Protein AF-A0A812C8P0-F1 (afdb_monomer_lite)

Secondary structure (DSSP, 8-state):
--HHHHHHHHHHHHHHHHHHHHHHHHHHHHHHHHHHHHHHHHHHHHHHHHHHHHHSPPPPPPSS-TT--EEEPSSTT--EEEGGGTT--HHHH-TT--SHHHHHHHHHHHTTS-EEEEE-SSTTSPPEEEEHHHHHHHHHHHHHHHHHHHHHHHHHHHHHHHHHHHHHHHHHHHHHHHGGG--

Organism: Acanthosepion pharaonis (NCBI:txid158019)

Radius of gyration: 44.88 Å; chains: 1; bounding box: 73×82×129 Å

Sequence (183 aa):
MSRGTMKAANQIASFKWTARDTLHRTKQEMEDYLKYIGAGVVTIGAVSTALLLKATPQAIEPLVDLNKQSIVIPGPERAHKSCLLGSQTHEDSLTDVTTLHEAFKRGARLSDNGRCIGWRPDPQKPYSWLSYNDVSIYLIFCFCAKFILLAAFLSFCLLLSIQIFGGKIFKKKKNSKNFQNLI

pLDDT: mean 81.65, std 12.02, range [42.88, 94.5]

Foldseek 3Di:
DDPVVVVVVVVVVVVVVVVVVVVVVVVVVVVVVVVVVVVVVVVVVVVVVVVVVVPPDPDDDDPDDPVDQWDQDPDPVRDIDGPVQPPDDPCVVCVPDDDPVSVLVVCCVVCVQDFDDWDDPDPPDDTDTHTSVRVVVVVVVVVVVVVVVVVVVVVVVVVVVCVVVVVVVVVVVVVVVVVVVPD

Structure (mmCIF, N/CA/C/O backbone):
data_AF-A0A812C8P0-F1
#
_entry.id   AF-A0A812C8P0-F1
#
loop_
_atom_site.group_PDB
_atom_site.id
_atom_site.type_symbol
_atom_site.label_atom_id
_atom_site.label_alt_id
_atom_site.label_comp_id
_atom_site.label_asym_id
_atom_site.label_entity_id
_atom_site.label_seq_id
_atom_site.pdbx_PDB_ins_code
_atom_site.Cartn_x
_atom_site.Cartn_y
_atom_site.Cartn_z
_atom_site.occupancy
_atom_site.B_iso_or_equiv
_atom_site.auth_seq_id
_atom_site.auth_comp_id
_atom_site.auth_asym_id
_atom_site.auth_atom_id
_atom_site.pdbx_PDB_model_num
ATOM 1 N N . MET A 1 1 ? 37.523 40.376 -81.759 1.00 55.56 1 MET A N 1
ATOM 2 C CA . MET A 1 1 ? 37.880 39.634 -80.526 1.00 55.56 1 MET A CA 1
ATOM 3 C C . MET A 1 1 ? 39.222 38.939 -80.760 1.00 55.56 1 MET A C 1
ATOM 5 O O . MET A 1 1 ? 39.344 38.237 -81.754 1.00 55.56 1 MET A O 1
ATOM 9 N N . SER A 1 2 ? 40.257 39.219 -79.958 1.00 67.25 2 SER A N 1
ATOM 10 C CA . SER A 1 2 ? 41.639 38.754 -80.211 1.00 67.25 2 SER A CA 1
ATOM 11 C C . SER A 1 2 ? 41.808 37.258 -79.896 1.00 67.25 2 SER A C 1
ATOM 13 O O . SER A 1 2 ? 41.189 36.743 -78.967 1.00 67.25 2 SER A O 1
ATOM 15 N N . ARG A 1 3 ? 42.679 36.534 -80.619 1.00 66.75 3 ARG A N 1
ATOM 16 C CA . ARG A 1 3 ? 42.971 35.105 -80.346 1.00 66.75 3 ARG A CA 1
ATOM 17 C C . ARG A 1 3 ? 43.416 34.852 -78.898 1.00 66.75 3 ARG A C 1
ATOM 19 O O . ARG A 1 3 ? 43.161 33.772 -78.371 1.00 66.75 3 ARG A O 1
ATOM 26 N N . GLY A 1 4 ? 44.039 35.838 -78.247 1.00 69.50 4 GLY A N 1
ATOM 27 C CA . GLY A 1 4 ? 44.421 35.755 -76.834 1.00 69.50 4 GLY A CA 1
ATOM 28 C C . GLY A 1 4 ? 43.221 35.706 -75.882 1.00 69.50 4 GLY A C 1
ATOM 29 O O . GLY A 1 4 ? 43.226 34.926 -74.933 1.00 69.50 4 GLY A O 1
ATOM 30 N N . THR A 1 5 ? 42.150 36.453 -76.173 1.00 72.62 5 THR A N 1
ATOM 31 C CA . THR A 1 5 ? 40.961 36.510 -75.304 1.00 72.62 5 THR A CA 1
ATOM 32 C C . THR A 1 5 ? 40.116 35.238 -75.398 1.00 72.62 5 THR A C 1
ATOM 34 O O . THR A 1 5 ? 39.507 34.840 -74.410 1.00 72.62 5 THR A O 1
ATOM 37 N N . MET A 1 6 ? 40.119 34.544 -76.546 1.00 74.12 6 MET A N 1
ATOM 38 C CA . MET A 1 6 ? 39.429 33.249 -76.688 1.00 74.12 6 MET A CA 1
ATOM 39 C C . MET A 1 6 ? 40.121 32.109 -75.933 1.00 74.12 6 MET A C 1
ATOM 41 O O . MET A 1 6 ? 39.444 31.266 -75.349 1.00 74.12 6 MET A O 1
ATOM 45 N N . LYS A 1 7 ? 41.461 32.085 -75.900 1.00 80.88 7 LYS A N 1
ATOM 46 C CA . LYS A 1 7 ? 42.206 31.079 -75.124 1.00 80.88 7 LYS A CA 1
ATOM 47 C C . LYS A 1 7 ? 41.950 31.228 -73.623 1.00 80.88 7 LYS A C 1
ATOM 49 O O . LYS A 1 7 ? 41.675 30.232 -72.961 1.00 80.88 7 LYS A O 1
ATOM 54 N N . ALA A 1 8 ? 41.957 32.464 -73.121 1.00 82.69 8 ALA A N 1
ATOM 55 C CA . ALA A 1 8 ? 41.634 32.758 -71.726 1.00 82.69 8 ALA A CA 1
ATOM 56 C C . ALA A 1 8 ? 40.190 32.357 -71.372 1.00 82.69 8 ALA A C 1
ATOM 58 O O . ALA A 1 8 ? 39.965 31.705 -70.357 1.00 82.69 8 ALA A O 1
ATOM 59 N N . ALA A 1 9 ? 39.214 32.662 -72.235 1.00 84.81 9 ALA A N 1
ATOM 60 C CA . ALA A 1 9 ? 37.816 32.285 -72.014 1.00 84.81 9 ALA A CA 1
ATOM 61 C C . ALA A 1 9 ? 37.611 30.759 -71.948 1.00 84.81 9 ALA A C 1
ATOM 63 O O . ALA A 1 9 ? 36.901 30.277 -71.066 1.00 84.81 9 ALA A O 1
ATOM 64 N N . ASN A 1 10 ? 38.272 29.990 -72.822 1.00 86.75 10 ASN A N 1
ATOM 65 C CA . ASN A 1 10 ? 38.201 28.525 -72.786 1.00 86.75 10 ASN A CA 1
ATOM 66 C C . ASN A 1 10 ? 38.846 27.930 -71.529 1.00 86.75 10 ASN A C 1
ATOM 68 O O . ASN A 1 10 ? 38.311 26.972 -70.977 1.00 86.75 10 ASN A O 1
ATOM 72 N N . GLN A 1 11 ? 39.953 28.503 -71.048 1.00 87.56 11 GLN A N 1
ATOM 73 C CA . GLN A 1 11 ? 40.577 28.069 -69.793 1.00 87.56 11 GLN A CA 1
ATOM 74 C C . GLN A 1 11 ? 39.707 28.386 -68.571 1.00 87.56 11 GLN A C 1
ATOM 76 O O . GLN A 1 11 ? 39.581 27.566 -67.667 1.00 87.56 11 GLN A O 1
ATOM 81 N N . ILE A 1 12 ? 39.054 29.550 -68.553 1.00 87.75 12 ILE A N 1
ATOM 82 C CA . ILE A 1 12 ? 38.116 29.916 -67.484 1.00 87.75 12 ILE A CA 1
ATOM 83 C C . ILE A 1 12 ? 36.899 28.985 -67.502 1.00 87.75 12 ILE A C 1
ATOM 85 O O . ILE A 1 12 ? 36.439 28.541 -66.448 1.00 87.75 12 ILE A O 1
ATOM 89 N N . ALA A 1 13 ? 36.385 28.655 -68.689 1.00 89.19 13 ALA A N 1
ATOM 90 C CA . ALA A 1 13 ? 35.282 27.717 -68.831 1.00 89.19 13 ALA A CA 1
ATOM 91 C C . ALA A 1 13 ? 35.672 26.315 -68.340 1.00 89.19 13 ALA A C 1
ATOM 93 O O . ALA A 1 13 ? 34.942 25.749 -67.527 1.00 89.19 13 ALA A O 1
ATOM 94 N N . SER A 1 14 ? 36.820 25.771 -68.764 1.00 89.69 14 SER A N 1
ATOM 95 C CA . SER A 1 14 ? 37.274 24.439 -68.335 1.00 89.69 14 SER A CA 1
ATOM 96 C C . SER A 1 14 ? 37.526 24.370 -66.828 1.00 89.69 14 SER A C 1
ATOM 98 O O . SER A 1 14 ? 37.124 23.402 -66.179 1.0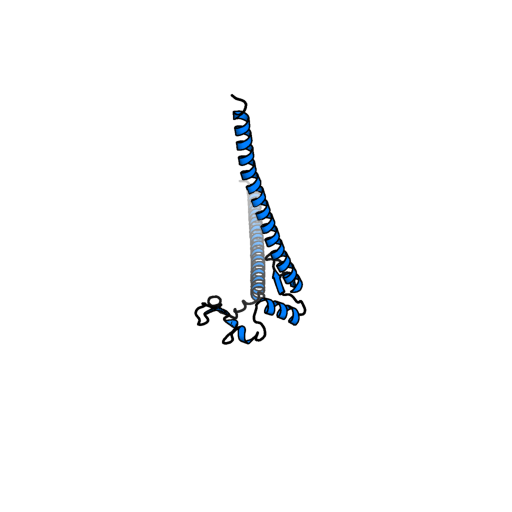0 89.69 14 SER A O 1
ATOM 100 N N . PHE A 1 15 ? 38.096 25.427 -66.246 1.00 93.88 15 PHE A N 1
ATOM 101 C CA . PHE A 1 15 ? 38.258 25.546 -64.802 1.00 93.88 15 PHE A CA 1
ATOM 102 C C . PHE A 1 15 ? 36.903 25.555 -64.079 1.00 93.88 15 PHE A C 1
ATOM 104 O O . PHE A 1 15 ? 36.705 24.811 -63.121 1.00 93.88 15 PHE A O 1
ATOM 111 N N . LYS A 1 16 ? 35.931 26.332 -64.576 1.00 94.19 16 LYS A N 1
ATOM 112 C CA . LYS A 1 16 ? 34.583 26.418 -63.996 1.00 94.19 16 LYS A CA 1
ATOM 113 C C . LYS A 1 16 ? 33.821 25.091 -64.061 1.00 94.19 16 LYS A C 1
ATOM 115 O O . LYS A 1 16 ? 33.131 24.760 -63.101 1.00 94.19 16 LYS A O 1
ATOM 120 N N . TRP A 1 17 ? 33.933 24.338 -65.159 1.00 89.62 17 TRP A N 1
ATOM 121 C CA . TRP A 1 17 ? 33.352 22.993 -65.276 1.00 89.62 17 TRP A CA 1
ATOM 122 C C . TRP A 1 17 ? 33.978 22.033 -64.269 1.00 89.62 17 TRP A C 1
ATOM 124 O O . TRP A 1 17 ? 33.262 21.429 -63.480 1.00 89.62 17 TRP A O 1
ATOM 134 N N . THR A 1 18 ? 35.309 22.004 -64.206 1.00 92.69 18 THR A N 1
ATOM 135 C CA . THR A 1 18 ? 36.044 21.139 -63.275 1.00 92.69 18 THR A CA 1
ATOM 136 C C . THR A 1 18 ? 35.670 21.431 -61.820 1.00 92.69 18 THR A C 1
ATOM 138 O O . THR A 1 18 ? 35.401 20.505 -61.061 1.00 92.69 18 THR A O 1
ATOM 141 N N . ALA A 1 19 ? 35.590 22.711 -61.440 1.00 92.50 19 ALA A N 1
ATOM 142 C CA . ALA A 1 19 ? 35.193 23.134 -60.096 1.00 92.50 19 ALA A CA 1
ATOM 143 C C . ALA A 1 19 ? 33.730 22.791 -59.764 1.00 92.50 19 ALA A C 1
ATOM 145 O O . ALA A 1 19 ? 33.403 22.462 -58.624 1.00 92.50 19 ALA A O 1
ATOM 146 N N . ARG A 1 20 ? 32.831 22.861 -60.753 1.00 93.38 20 ARG A N 1
ATOM 147 C CA . ARG A 1 20 ? 31.435 22.443 -60.584 1.00 93.38 20 ARG A CA 1
ATOM 148 C C . ARG A 1 20 ? 31.343 20.929 -60.380 1.00 93.38 20 ARG A C 1
ATOM 150 O O . ARG A 1 20 ? 30.623 20.479 -59.495 1.00 93.38 20 ARG A O 1
ATOM 157 N N . ASP A 1 21 ? 32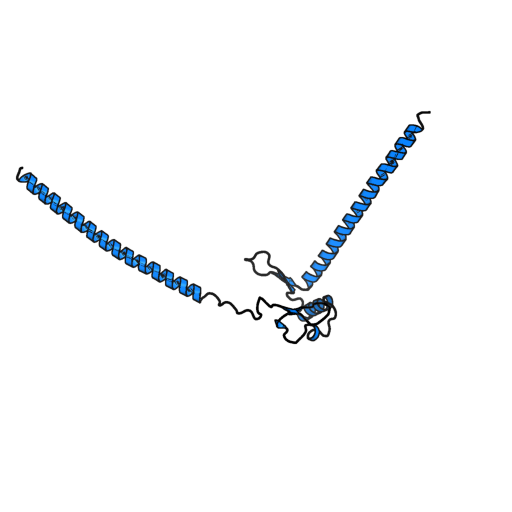.095 20.156 -61.155 1.00 92.81 21 ASP A N 1
ATOM 158 C CA . ASP A 1 21 ? 32.078 18.695 -61.082 1.00 92.81 21 ASP A CA 1
ATOM 159 C C . ASP A 1 21 ? 32.687 18.171 -59.779 1.00 92.81 21 ASP A C 1
ATOM 161 O O . ASP A 1 21 ? 32.179 17.209 -59.204 1.00 92.81 21 ASP A O 1
ATOM 165 N N . THR A 1 22 ? 33.750 18.804 -59.269 1.00 91.50 22 THR A N 1
ATOM 166 C CA . THR A 1 22 ? 34.300 18.459 -57.950 1.00 91.50 22 THR A CA 1
ATOM 167 C C . THR A 1 22 ? 33.312 18.768 -56.832 1.00 91.50 22 THR A C 1
ATOM 169 O O . THR A 1 22 ? 33.143 17.931 -55.953 1.00 91.50 22 THR A O 1
ATOM 172 N N . LEU A 1 23 ? 32.604 19.901 -56.893 1.00 94.50 23 LEU A N 1
ATOM 173 C CA . LEU A 1 23 ? 31.555 20.238 -55.927 1.00 94.50 23 LEU A CA 1
ATOM 174 C C . LEU A 1 23 ? 30.384 19.246 -55.966 1.00 94.50 23 LEU A C 1
ATOM 176 O O . LEU A 1 23 ? 29.854 18.874 -54.922 1.00 94.50 23 LEU A O 1
ATOM 180 N N . HIS A 1 24 ? 29.966 18.810 -57.157 1.00 92.25 24 HIS A N 1
ATOM 181 C CA . HIS A 1 24 ? 28.908 17.806 -57.280 1.00 92.25 24 HIS A CA 1
ATOM 182 C C . HIS A 1 24 ? 29.338 16.450 -56.717 1.00 92.25 24 HIS A C 1
ATOM 184 O O . HIS A 1 24 ? 28.561 15.846 -55.980 1.00 92.25 24 HIS A O 1
ATOM 190 N N . ARG A 1 25 ? 30.572 16.009 -56.999 1.00 91.75 25 ARG A N 1
ATOM 191 C CA . ARG A 1 25 ? 31.121 14.766 -56.435 1.00 91.75 25 ARG A CA 1
ATOM 192 C C . ARG A 1 25 ? 31.190 14.807 -54.911 1.00 91.75 25 ARG A C 1
ATOM 194 O O . ARG A 1 25 ? 30.662 13.911 -54.266 1.00 91.75 25 ARG A O 1
ATOM 201 N N . THR A 1 26 ? 31.755 15.865 -54.330 1.00 89.81 26 THR A N 1
ATOM 202 C CA . THR A 1 26 ? 31.859 15.975 -52.866 1.00 89.81 26 THR A CA 1
ATOM 203 C C . THR A 1 26 ? 30.492 16.084 -52.202 1.00 89.81 26 THR A C 1
ATOM 205 O O . THR A 1 26 ? 30.277 15.515 -51.135 1.00 89.81 26 THR A O 1
ATOM 208 N N . LYS A 1 27 ? 29.528 16.762 -52.837 1.00 94.00 27 LYS A N 1
ATOM 209 C CA . LYS A 1 27 ? 28.151 16.811 -52.339 1.00 94.00 27 LYS A CA 1
ATOM 210 C C . LYS A 1 27 ? 27.505 15.421 -52.309 1.00 94.00 27 LYS A C 1
ATOM 212 O O . LYS A 1 27 ? 26.867 15.093 -51.316 1.00 94.00 27 LYS A O 1
ATOM 217 N N . GLN A 1 28 ? 27.689 14.613 -53.355 1.00 92.19 28 GLN A N 1
ATOM 218 C CA . GLN A 1 28 ? 27.165 13.243 -53.397 1.00 92.19 28 GLN A CA 1
ATOM 219 C C . GLN A 1 28 ? 27.789 12.355 -52.317 1.00 92.19 28 GLN A C 1
ATOM 221 O O . GLN A 1 28 ? 27.061 11.679 -51.597 1.00 92.19 28 GLN A O 1
ATOM 226 N N . GLU A 1 29 ? 29.111 12.419 -52.142 1.00 89.81 29 GLU A N 1
ATOM 227 C CA . GLU A 1 29 ? 29.803 11.670 -51.085 1.00 89.81 29 GLU A CA 1
ATOM 228 C C . GLU A 1 29 ? 29.258 12.033 -49.697 1.00 89.81 29 GLU A C 1
ATOM 230 O O . GLU A 1 29 ? 28.926 11.153 -48.902 1.00 89.81 29 GLU A O 1
ATOM 235 N N . MET A 1 30 ? 29.094 13.329 -49.417 1.00 90.19 30 MET A N 1
ATOM 236 C CA . MET A 1 30 ? 28.537 13.802 -48.148 1.00 90.19 30 MET A CA 1
ATOM 237 C C . MET A 1 30 ? 27.091 13.337 -47.936 1.00 90.19 30 MET A C 1
ATOM 239 O O . MET A 1 30 ? 26.740 12.945 -46.824 1.00 90.19 30 MET A O 1
ATOM 243 N N . GLU A 1 31 ? 26.253 13.351 -48.977 1.00 89.69 31 GLU A N 1
ATOM 244 C CA . GLU A 1 31 ? 24.873 12.856 -48.901 1.00 89.69 31 GLU A CA 1
ATOM 245 C C . GLU A 1 31 ? 24.815 11.361 -48.563 1.00 89.69 31 GLU A C 1
ATOM 247 O O . GLU A 1 31 ? 23.968 10.945 -47.769 1.00 89.69 31 GLU A O 1
ATOM 252 N N . ASP A 1 32 ? 25.724 10.554 -49.105 1.00 88.81 32 ASP A N 1
ATOM 253 C CA . ASP A 1 32 ? 25.775 9.119 -48.819 1.00 88.81 32 ASP A CA 1
ATOM 254 C C . ASP A 1 32 ? 26.278 8.825 -47.397 1.00 88.81 32 ASP A C 1
ATOM 256 O O . ASP A 1 32 ? 25.704 7.977 -46.705 1.00 88.81 32 ASP A O 1
ATOM 260 N N . TYR A 1 33 ? 27.246 9.597 -46.890 1.00 85.44 33 TYR A N 1
ATOM 261 C CA . TYR A 1 33 ? 27.643 9.541 -45.477 1.00 85.44 33 TYR A CA 1
ATOM 262 C C . TYR A 1 33 ? 26.506 9.950 -44.533 1.00 85.44 33 TYR A C 1
ATOM 264 O O . TYR A 1 33 ? 26.274 9.287 -43.520 1.00 85.44 33 TYR A O 1
ATOM 272 N N . LEU A 1 34 ? 25.764 11.009 -44.865 1.00 90.31 34 LEU A N 1
ATOM 273 C CA . LEU A 1 34 ? 24.606 11.464 -44.091 1.00 90.31 34 LEU A CA 1
ATOM 274 C C . LEU A 1 34 ? 23.504 10.401 -44.030 1.00 90.31 34 LEU A C 1
ATOM 276 O O . LEU A 1 34 ? 22.943 10.173 -42.957 1.00 90.31 34 LEU A O 1
ATOM 280 N N . LYS A 1 35 ? 23.225 9.707 -45.141 1.00 87.88 35 LYS A N 1
ATOM 281 C CA . LYS A 1 35 ? 22.279 8.577 -45.164 1.00 87.88 35 LYS A CA 1
ATOM 282 C C . LYS A 1 35 ? 22.746 7.436 -44.263 1.00 87.88 35 LYS A C 1
ATOM 284 O O . LYS A 1 35 ? 21.939 6.900 -43.506 1.00 87.88 35 LYS A O 1
ATOM 289 N N . TYR A 1 36 ? 24.032 7.088 -44.310 1.00 88.25 36 TYR A N 1
ATOM 290 C CA . TYR A 1 36 ? 24.595 6.018 -43.484 1.00 88.25 36 TYR A CA 1
ATOM 291 C C . TYR A 1 36 ? 24.550 6.353 -41.986 1.00 88.25 36 TYR A C 1
ATOM 293 O O . TYR A 1 36 ? 24.102 5.538 -41.181 1.00 88.25 36 TYR A O 1
ATOM 301 N N . ILE A 1 37 ? 24.937 7.576 -41.606 1.00 90.19 37 ILE A N 1
ATOM 302 C CA . ILE A 1 37 ? 24.856 8.052 -40.217 1.00 90.19 37 ILE A CA 1
ATOM 303 C C . ILE A 1 37 ? 23.396 8.099 -39.752 1.00 90.19 37 ILE A C 1
ATOM 305 O O . ILE A 1 37 ? 23.086 7.626 -38.659 1.00 90.19 37 ILE A O 1
ATOM 309 N N . GLY A 1 38 ? 22.487 8.607 -40.590 1.00 84.81 38 GLY A N 1
ATOM 310 C CA . GLY A 1 38 ? 21.053 8.625 -40.305 1.00 84.81 38 GLY A CA 1
ATOM 311 C C . GLY A 1 38 ? 20.494 7.222 -40.056 1.00 84.81 38 GLY A C 1
ATOM 312 O O . GLY A 1 38 ? 19.803 7.002 -39.063 1.00 84.81 38 GLY A O 1
ATOM 313 N N . ALA A 1 39 ? 20.858 6.249 -40.895 1.00 84.44 39 ALA A N 1
ATOM 314 C CA . ALA A 1 39 ? 20.470 4.851 -40.716 1.00 84.44 39 ALA A CA 1
ATOM 315 C C . ALA A 1 39 ? 21.058 4.239 -39.429 1.00 84.44 39 ALA A C 1
ATOM 317 O O . ALA A 1 39 ? 20.354 3.541 -38.694 1.00 84.44 39 ALA A O 1
ATOM 318 N N . GLY A 1 40 ? 22.320 4.537 -39.110 1.00 82.69 40 GLY A N 1
ATOM 319 C CA . GLY A 1 40 ? 22.968 4.093 -37.874 1.00 82.69 40 GLY A CA 1
ATOM 320 C C . GLY A 1 40 ? 22.262 4.612 -36.617 1.00 82.69 40 GLY A C 1
ATOM 321 O O . GLY A 1 40 ? 21.942 3.840 -35.717 1.00 82.69 40 GLY A O 1
ATOM 322 N N . VAL A 1 41 ? 21.936 5.905 -36.566 1.00 88.38 41 VAL A N 1
ATOM 323 C CA . VAL A 1 41 ? 21.244 6.506 -35.411 1.00 88.38 41 VAL A CA 1
ATOM 324 C C . VAL A 1 41 ? 19.829 5.943 -35.242 1.00 88.38 41 VAL A C 1
ATOM 326 O O . VAL A 1 41 ? 19.431 5.617 -34.123 1.00 88.38 41 VAL A O 1
ATOM 329 N N . VAL A 1 42 ? 19.079 5.768 -36.337 1.00 88.81 42 VAL A N 1
ATOM 330 C CA . VAL A 1 42 ? 17.715 5.209 -36.294 1.00 88.81 42 VAL A CA 1
ATOM 331 C C . VAL A 1 42 ? 17.721 3.760 -35.808 1.00 88.81 42 VAL A C 1
ATOM 333 O O . VAL A 1 42 ? 16.912 3.396 -34.955 1.00 88.81 42 VAL A O 1
ATOM 336 N N . THR A 1 43 ? 18.646 2.936 -36.307 1.00 83.56 43 THR A N 1
ATOM 337 C CA . THR A 1 43 ? 18.741 1.523 -35.906 1.00 83.56 43 THR A CA 1
ATOM 338 C C . THR A 1 43 ? 19.135 1.374 -34.438 1.00 83.56 43 THR A C 1
ATOM 340 O O . THR A 1 43 ? 18.494 0.613 -33.714 1.00 83.56 43 THR A O 1
ATOM 343 N N . ILE A 1 44 ? 20.109 2.152 -33.954 1.00 86.69 44 ILE A N 1
ATOM 344 C CA . ILE A 1 44 ? 20.504 2.151 -32.537 1.00 86.69 44 ILE A CA 1
ATOM 345 C C . ILE A 1 44 ? 19.343 2.615 -31.644 1.00 86.69 44 ILE A C 1
ATOM 347 O O . ILE A 1 44 ? 19.057 1.976 -30.627 1.00 86.69 44 ILE A O 1
ATOM 351 N N . GLY A 1 45 ? 18.638 3.687 -32.021 1.00 86.12 45 GLY A N 1
ATOM 352 C CA . GLY A 1 45 ? 17.473 4.193 -31.285 1.00 86.12 45 GLY A CA 1
ATOM 353 C C . GLY A 1 45 ? 16.316 3.188 -31.217 1.00 86.12 45 GLY A C 1
ATOM 354 O O . GLY A 1 45 ? 15.739 2.966 -30.151 1.00 86.12 45 GLY A O 1
ATOM 355 N N . ALA A 1 46 ? 16.007 2.518 -32.328 1.00 86.12 46 ALA A N 1
ATOM 356 C CA . ALA A 1 46 ? 14.954 1.504 -32.379 1.00 86.12 46 ALA A CA 1
ATOM 357 C C . ALA A 1 46 ? 15.290 0.267 -31.528 1.00 86.12 46 ALA A C 1
ATOM 359 O O . ALA A 1 46 ? 14.444 -0.236 -30.791 1.00 86.12 46 ALA A O 1
ATOM 360 N N . VAL A 1 47 ? 16.538 -0.210 -31.578 1.00 89.06 47 VAL A N 1
ATOM 361 C CA . VAL A 1 47 ? 16.961 -1.380 -30.792 1.00 89.06 47 VAL A CA 1
ATOM 362 C C . VAL A 1 47 ? 16.981 -1.062 -29.296 1.00 89.06 47 VAL A C 1
ATOM 364 O O . VAL A 1 47 ? 16.456 -1.832 -28.495 1.00 89.06 47 VAL A O 1
ATOM 367 N N . SER A 1 48 ? 17.544 0.081 -28.901 1.00 79.00 48 SER A N 1
ATOM 368 C CA . SER A 1 48 ? 17.632 0.475 -27.486 1.00 79.00 48 SER A CA 1
ATOM 369 C C . SER A 1 48 ? 16.257 0.692 -26.845 1.00 79.00 48 SER A C 1
ATOM 371 O O . SER A 1 48 ? 16.023 0.223 -25.730 1.00 79.00 48 SER A O 1
ATOM 373 N N . THR A 1 49 ? 15.318 1.318 -27.558 1.00 79.62 49 THR A N 1
ATOM 374 C CA . THR A 1 49 ? 13.931 1.467 -27.084 1.00 79.62 49 THR A CA 1
ATOM 375 C C . THR A 1 49 ? 13.213 0.123 -26.965 1.00 79.62 49 THR A C 1
ATOM 377 O O . THR A 1 49 ? 12.563 -0.123 -25.950 1.00 79.62 49 THR A O 1
ATOM 380 N N . ALA A 1 50 ? 13.383 -0.788 -27.928 1.00 85.75 50 ALA A N 1
ATOM 381 C CA . ALA A 1 50 ? 12.807 -2.131 -27.854 1.00 85.75 50 ALA A CA 1
ATOM 382 C C . ALA A 1 50 ? 13.353 -2.944 -26.665 1.00 85.75 50 ALA A C 1
ATOM 384 O O . ALA A 1 50 ? 12.593 -3.627 -25.976 1.00 85.75 50 ALA A O 1
ATOM 385 N N . LEU A 1 51 ? 14.658 -2.848 -26.389 1.00 84.50 51 LEU A N 1
ATOM 386 C CA . LEU A 1 51 ? 15.273 -3.503 -25.232 1.00 84.50 51 LEU A CA 1
ATOM 387 C C . LEU A 1 51 ? 14.758 -2.925 -23.910 1.00 84.50 51 LEU A C 1
ATOM 389 O O . LEU A 1 51 ? 14.468 -3.692 -22.993 1.00 84.50 51 LEU A O 1
ATOM 393 N N . LEU A 1 52 ? 14.586 -1.602 -23.822 1.00 84.31 52 LEU A N 1
ATOM 394 C CA . LEU A 1 52 ? 14.037 -0.957 -22.629 1.00 84.31 52 LEU A CA 1
ATOM 395 C C . LEU A 1 52 ? 12.586 -1.385 -22.378 1.00 84.31 52 LEU A C 1
ATOM 397 O O . LEU A 1 52 ? 12.260 -1.780 -21.263 1.00 84.31 52 LEU A O 1
ATOM 401 N N . LEU A 1 53 ? 11.742 -1.383 -23.415 1.00 82.31 53 LEU A N 1
ATOM 402 C CA . LEU A 1 53 ? 10.348 -1.836 -23.324 1.00 82.31 53 LEU A CA 1
ATOM 403 C C . LEU A 1 53 ? 10.236 -3.324 -22.965 1.00 82.31 53 LEU A C 1
ATOM 405 O O . LEU A 1 53 ? 9.291 -3.733 -22.301 1.00 82.31 53 LEU A O 1
ATOM 409 N N . LYS A 1 54 ? 11.204 -4.154 -23.365 1.00 81.12 54 LYS A N 1
ATOM 410 C CA . LYS A 1 54 ? 11.244 -5.563 -22.952 1.00 81.12 54 LYS A CA 1
ATOM 411 C C . LYS A 1 54 ? 11.718 -5.745 -21.505 1.00 81.12 54 LYS A C 1
ATOM 413 O O . LYS A 1 54 ? 11.313 -6.706 -20.857 1.00 81.12 54 LYS A O 1
ATOM 418 N N . ALA A 1 55 ? 12.575 -4.854 -21.007 1.00 77.94 55 ALA A N 1
ATOM 419 C CA . ALA A 1 55 ? 13.092 -4.890 -19.640 1.00 77.94 55 ALA A CA 1
ATOM 420 C C . ALA A 1 55 ? 12.136 -4.269 -18.606 1.00 77.94 55 ALA A C 1
ATOM 422 O O . ALA A 1 55 ? 12.336 -4.467 -17.407 1.00 77.94 55 ALA A O 1
ATOM 423 N N . THR A 1 56 ? 11.106 -3.523 -19.031 1.00 73.06 56 THR A N 1
ATOM 424 C CA . THR A 1 56 ? 10.090 -3.027 -18.095 1.00 73.06 56 THR A CA 1
ATOM 425 C C . THR A 1 56 ? 9.348 -4.201 -17.445 1.00 73.06 56 THR A C 1
ATOM 427 O O . THR A 1 56 ? 8.934 -5.117 -18.160 1.00 73.06 56 THR A O 1
ATOM 430 N N . PRO A 1 57 ? 9.164 -4.201 -16.110 1.00 69.62 57 PRO A N 1
ATOM 431 C CA . PRO A 1 57 ? 8.426 -5.256 -15.427 1.00 69.62 57 PRO A CA 1
ATOM 432 C C . PRO A 1 57 ? 6.995 -5.316 -15.969 1.00 69.62 57 PRO A C 1
ATOM 434 O O . PRO A 1 57 ? 6.334 -4.285 -16.102 1.00 69.62 57 PRO A O 1
ATOM 437 N N . GLN A 1 58 ? 6.524 -6.521 -16.297 1.00 70.38 58 GLN A N 1
ATOM 438 C CA . GLN A 1 58 ? 5.147 -6.716 -16.740 1.00 70.38 58 GLN A CA 1
ATOM 439 C C . GLN A 1 58 ? 4.176 -6.267 -15.646 1.00 70.38 58 GLN A C 1
ATOM 441 O O . GLN A 1 58 ? 4.422 -6.477 -14.455 1.00 70.38 58 GLN A O 1
ATOM 446 N N . ALA A 1 59 ? 3.079 -5.635 -16.068 1.00 73.62 59 ALA A N 1
ATOM 447 C CA . ALA A 1 59 ? 2.004 -5.258 -15.168 1.00 73.62 59 ALA A CA 1
ATOM 448 C C . ALA A 1 59 ? 1.498 -6.518 -14.460 1.00 73.62 59 ALA A C 1
ATOM 450 O O . ALA A 1 59 ? 1.025 -7.455 -15.099 1.00 73.62 59 ALA A O 1
ATOM 451 N N . ILE A 1 60 ? 1.653 -6.546 -13.139 1.00 78.06 60 ILE A N 1
ATOM 452 C CA . ILE A 1 60 ? 1.140 -7.628 -12.307 1.00 78.06 60 ILE A CA 1
ATOM 453 C C . ILE A 1 60 ? -0.380 -7.532 -12.362 1.00 78.06 60 ILE A C 1
ATOM 455 O O . ILE A 1 60 ? -0.943 -6.483 -12.035 1.00 78.06 60 ILE A O 1
ATOM 459 N N . GLU A 1 61 ? -1.037 -8.611 -12.777 1.00 80.38 61 GLU A N 1
ATOM 460 C CA . GLU A 1 61 ? -2.491 -8.675 -12.712 1.00 80.38 61 GLU A CA 1
ATOM 461 C C . GLU A 1 61 ? -2.921 -8.578 -11.243 1.00 80.38 61 GLU A C 1
ATOM 463 O O . GLU A 1 61 ? -2.414 -9.325 -10.395 1.00 80.38 61 GLU A O 1
ATOM 468 N N . PRO A 1 62 ? -3.803 -7.627 -10.894 1.00 80.38 62 PRO A N 1
ATOM 469 C CA . PRO A 1 62 ? -4.233 -7.486 -9.519 1.00 80.38 62 PRO A CA 1
ATOM 470 C C . PRO A 1 62 ? -5.007 -8.744 -9.111 1.00 80.38 62 PRO A C 1
ATOM 472 O O . PRO A 1 62 ? -5.902 -9.191 -9.822 1.00 80.38 62 PRO A O 1
ATOM 475 N N . LEU A 1 63 ? -4.699 -9.287 -7.927 1.00 81.88 63 LEU A N 1
ATOM 476 C CA . LEU A 1 63 ? -5.384 -10.462 -7.356 1.00 81.88 63 LEU A CA 1
ATOM 477 C C . LEU A 1 63 ? -6.907 -10.278 -7.215 1.00 81.88 63 LEU A C 1
ATOM 479 O O . LEU A 1 63 ? -7.633 -11.245 -6.996 1.00 81.88 63 LEU A O 1
ATOM 483 N N . VAL A 1 64 ? -7.383 -9.034 -7.280 1.00 82.69 64 VAL A N 1
ATOM 484 C CA . VAL A 1 64 ? -8.784 -8.646 -7.134 1.00 82.69 64 VAL A CA 1
ATOM 485 C C . VAL A 1 64 ? -9.125 -7.632 -8.216 1.00 82.69 64 VAL A C 1
ATOM 487 O O . VAL A 1 64 ? -8.339 -6.727 -8.495 1.00 82.69 64 VAL A O 1
ATOM 490 N N . ASP A 1 65 ? -10.330 -7.742 -8.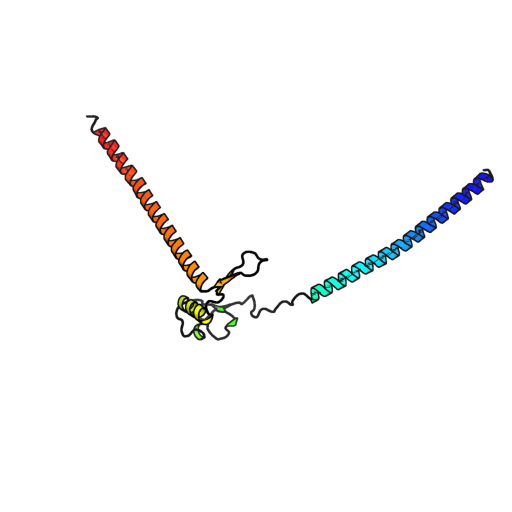771 1.00 85.06 65 ASP A N 1
ATOM 491 C CA . ASP A 1 65 ? -10.908 -6.704 -9.621 1.00 85.06 65 ASP A CA 1
ATOM 492 C C . ASP A 1 65 ? -10.932 -5.351 -8.884 1.00 85.06 65 ASP A C 1
ATOM 494 O O . ASP A 1 65 ? -11.535 -5.200 -7.818 1.00 85.06 65 ASP A O 1
ATOM 498 N N . LEU A 1 66 ? -10.286 -4.342 -9.469 1.00 82.56 66 LEU A N 1
ATOM 499 C CA . LEU A 1 66 ? -10.183 -3.004 -8.888 1.00 82.56 66 LEU A CA 1
ATOM 500 C C . LEU A 1 66 ? -11.546 -2.313 -8.746 1.00 82.56 66 LEU A C 1
ATOM 502 O O . LEU A 1 66 ? -11.702 -1.469 -7.868 1.00 82.56 66 LEU A O 1
ATOM 506 N N . ASN A 1 67 ? -12.540 -2.695 -9.551 1.00 86.44 67 ASN A N 1
ATOM 507 C CA . ASN A 1 67 ? -13.899 -2.156 -9.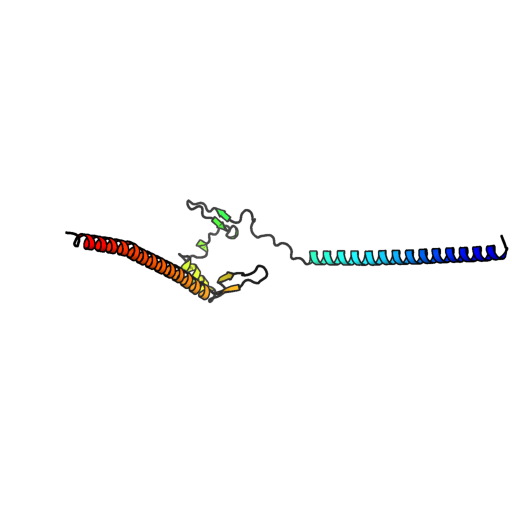454 1.00 86.44 67 ASN A CA 1
ATOM 508 C C . ASN A 1 67 ? -14.727 -2.835 -8.357 1.00 86.44 67 ASN A C 1
ATOM 510 O O . ASN A 1 67 ? -15.814 -2.372 -8.011 1.00 86.44 67 ASN A O 1
ATOM 514 N N . LYS A 1 68 ? -14.220 -3.934 -7.793 1.00 84.31 68 LYS A N 1
ATOM 515 C CA . LYS A 1 68 ? -14.905 -4.739 -6.788 1.00 84.31 68 LYS A CA 1
ATOM 516 C C . LYS A 1 68 ? -13.907 -5.218 -5.742 1.00 84.31 68 LYS A C 1
ATOM 518 O O . LYS A 1 68 ? -13.590 -6.398 -5.656 1.00 84.31 68 LYS A O 1
ATOM 523 N N . GLN A 1 69 ? -13.432 -4.283 -4.921 1.00 86.12 69 GLN A N 1
ATOM 524 C CA . GLN A 1 69 ? -12.457 -4.561 -3.857 1.00 86.12 69 GLN A CA 1
ATOM 525 C C . GLN A 1 69 ? -13.092 -5.016 -2.533 1.00 86.12 69 GLN A C 1
ATOM 527 O O . GLN A 1 69 ? -12.389 -5.482 -1.636 1.00 86.12 69 GLN A O 1
ATOM 532 N N . SER A 1 70 ? -14.417 -4.905 -2.400 1.00 87.44 70 SER A N 1
ATOM 533 C CA . SER A 1 70 ? -15.139 -5.385 -1.224 1.00 87.44 70 SER A CA 1
ATOM 534 C C . SER A 1 70 ? -16.486 -6.014 -1.577 1.00 87.44 70 SER A C 1
ATOM 536 O O . SER A 1 70 ? -17.103 -5.689 -2.593 1.00 87.44 70 SER A O 1
ATOM 538 N N . ILE A 1 71 ? -16.937 -6.929 -0.722 1.00 87.38 71 ILE A N 1
ATOM 539 C CA . ILE A 1 71 ? -18.218 -7.628 -0.826 1.00 87.38 71 ILE A CA 1
ATOM 540 C C . ILE A 1 71 ? -19.031 -7.277 0.413 1.00 87.38 71 ILE A C 1
ATOM 542 O O . ILE A 1 71 ? -18.537 -7.409 1.532 1.00 87.38 71 ILE A O 1
ATOM 546 N N . VAL A 1 72 ? -20.277 -6.849 0.218 1.00 86.19 72 VAL A N 1
ATOM 547 C CA . VAL A 1 72 ? -21.203 -6.590 1.326 1.00 86.19 72 VAL A CA 1
ATOM 548 C C . VAL A 1 72 ? -21.542 -7.912 2.010 1.00 86.19 72 VAL A C 1
ATOM 550 O O . VAL A 1 72 ? -21.944 -8.874 1.354 1.00 86.19 72 VAL A O 1
ATOM 553 N N . ILE A 1 73 ? -21.372 -7.959 3.327 1.00 84.25 73 ILE A N 1
ATOM 554 C CA . ILE A 1 73 ? -21.790 -9.077 4.167 1.00 84.25 73 ILE A CA 1
ATOM 555 C C . ILE A 1 73 ? -23.286 -8.900 4.464 1.00 84.25 73 ILE A C 1
ATOM 557 O O . ILE A 1 73 ? -23.707 -7.793 4.814 1.00 84.25 73 ILE A O 1
ATOM 561 N N . PRO A 1 74 ? -24.110 -9.953 4.325 1.00 84.12 74 PRO A N 1
ATOM 562 C CA . PRO A 1 74 ? -25.521 -9.875 4.681 1.00 84.12 74 PRO A CA 1
ATOM 563 C C . PRO A 1 74 ? -25.678 -9.547 6.173 1.00 84.12 74 PRO A C 1
ATOM 565 O O . PRO A 1 74 ? -25.193 -10.279 7.029 1.00 84.12 74 PRO A O 1
ATOM 568 N N . GLY A 1 75 ? -26.356 -8.442 6.481 1.00 83.06 75 GLY A N 1
ATOM 569 C CA . GLY A 1 75 ? -26.605 -7.997 7.851 1.00 83.06 75 GLY A CA 1
ATOM 570 C C . GLY A 1 75 ? -27.141 -6.561 7.913 1.00 83.06 75 GLY A C 1
ATOM 571 O O . GLY A 1 75 ? -27.066 -5.832 6.919 1.00 83.06 75 GLY A O 1
ATOM 572 N N . PRO A 1 76 ? -27.681 -6.127 9.065 1.00 80.94 76 PRO A N 1
ATOM 573 C CA . PRO A 1 76 ? -28.220 -4.774 9.233 1.00 80.94 76 PRO A CA 1
ATOM 574 C C . PRO A 1 76 ? -27.134 -3.686 9.178 1.00 80.94 76 PRO A C 1
ATOM 576 O O . PRO A 1 76 ? -27.421 -2.543 8.831 1.00 80.94 76 PRO A O 1
ATOM 579 N N . GLU A 1 77 ? -25.880 -4.042 9.471 1.00 81.06 77 GLU A N 1
ATOM 580 C CA . GLU A 1 77 ? -24.778 -3.093 9.681 1.00 81.06 77 GLU A CA 1
ATOM 581 C C . GLU A 1 77 ? -24.043 -2.672 8.399 1.00 81.06 77 GLU A C 1
ATOM 583 O O . GLU A 1 77 ? -23.083 -1.910 8.466 1.00 81.06 77 GLU A O 1
ATOM 588 N N . ARG A 1 78 ? -24.483 -3.144 7.218 1.00 80.94 78 ARG A N 1
ATOM 589 C CA . ARG A 1 78 ? -23.824 -2.887 5.918 1.00 80.94 78 ARG A CA 1
ATOM 590 C C . ARG A 1 78 ? -22.305 -3.098 5.984 1.00 80.94 78 ARG A C 1
ATOM 592 O O . ARG A 1 78 ? -21.540 -2.303 5.446 1.00 80.94 78 ARG A O 1
ATOM 599 N N . ALA A 1 79 ? -21.865 -4.153 6.665 1.00 83.44 79 ALA A N 1
ATOM 600 C CA . ALA A 1 79 ? -20.453 -4.486 6.767 1.00 83.44 79 ALA A CA 1
ATOM 601 C C . ALA A 1 79 ? -19.912 -4.957 5.409 1.00 83.44 79 ALA A C 1
ATOM 603 O O . ALA A 1 79 ? -20.621 -5.580 4.619 1.00 83.44 79 ALA A O 1
ATOM 604 N N . HIS A 1 80 ? -18.640 -4.676 5.137 1.00 85.75 80 HIS A N 1
ATOM 605 C CA . HIS A 1 80 ? -17.954 -5.095 3.918 1.00 85.75 80 HIS A CA 1
ATOM 606 C C . HIS A 1 80 ? -16.767 -5.987 4.279 1.00 85.75 80 HIS A C 1
ATOM 608 O O . HIS A 1 80 ? -16.002 -5.663 5.185 1.00 85.75 80 HIS A O 1
ATOM 614 N N . LYS A 1 81 ? -16.574 -7.082 3.539 1.00 84.75 81 LYS A N 1
ATOM 615 C CA . LYS A 1 81 ? -15.366 -7.913 3.609 1.00 84.75 81 LYS A CA 1
ATOM 616 C C . LYS A 1 81 ? -14.490 -7.728 2.379 1.00 84.75 81 LYS A C 1
ATOM 618 O O . LYS A 1 81 ? -14.990 -7.458 1.287 1.00 84.75 81 LYS A O 1
ATOM 623 N N . SER A 1 82 ? -13.182 -7.908 2.555 1.00 83.69 82 SER A N 1
ATOM 624 C CA . SER A 1 82 ? -12.235 -7.952 1.438 1.00 83.69 82 SER A CA 1
ATOM 625 C C . SER A 1 82 ? -12.551 -9.133 0.521 1.00 83.69 82 SER A C 1
ATOM 627 O O . SER A 1 82 ? -12.813 -10.240 0.997 1.00 83.69 82 SER A O 1
ATOM 629 N N . CYS A 1 83 ? -12.469 -8.922 -0.792 1.00 82.25 83 CYS A N 1
ATOM 630 C CA . CYS A 1 83 ? -12.618 -9.999 -1.775 1.00 82.25 83 CYS A CA 1
ATOM 631 C C . CYS A 1 83 ? -11.545 -11.090 -1.638 1.00 82.25 83 CYS A C 1
ATOM 633 O O . CYS A 1 83 ? -11.766 -12.214 -2.076 1.00 82.25 83 CYS A O 1
ATOM 635 N N . LEU A 1 84 ? -10.411 -10.780 -0.997 1.00 80.81 84 LEU A N 1
ATOM 636 C CA . LEU A 1 84 ? -9.323 -11.730 -0.752 1.00 80.81 84 LEU A CA 1
ATOM 637 C C . LEU A 1 84 ? -9.673 -12.806 0.285 1.00 80.81 84 LEU A C 1
ATOM 639 O O . LEU A 1 84 ? -9.041 -13.855 0.303 1.00 80.81 84 LEU A O 1
ATOM 643 N N . LEU A 1 85 ? -10.657 -12.556 1.155 1.00 73.88 85 LEU A N 1
ATOM 644 C CA . LEU A 1 85 ? -10.981 -13.447 2.276 1.00 73.88 85 LEU A CA 1
ATOM 645 C C . LEU A 1 85 ? -11.868 -14.645 1.880 1.00 73.88 85 LEU A C 1
ATOM 647 O O . LEU A 1 85 ? -12.120 -15.531 2.695 1.00 73.88 85 LEU A O 1
ATOM 651 N N . GLY A 1 86 ? -12.338 -14.702 0.629 1.00 72.00 86 GLY A N 1
ATOM 652 C CA . GLY A 1 86 ? -13.188 -15.788 0.139 1.00 72.00 86 GLY A CA 1
ATOM 653 C C . GLY A 1 86 ? -14.455 -15.970 0.988 1.00 72.00 86 GLY A C 1
ATOM 654 O O . GLY A 1 86 ? -15.220 -15.023 1.209 1.00 72.00 86 GLY A O 1
ATOM 655 N N . SER A 1 87 ? -14.698 -17.199 1.450 1.00 66.25 87 SER A N 1
ATOM 656 C CA . SER A 1 87 ? -15.828 -17.550 2.322 1.00 66.25 87 SER A CA 1
ATOM 657 C C . SER A 1 87 ? -15.574 -17.295 3.807 1.00 66.25 87 SER A C 1
ATOM 659 O O . SER A 1 87 ? -16.542 -17.253 4.558 1.00 66.25 87 SER A O 1
ATOM 661 N N . GLN A 1 88 ? -14.319 -17.122 4.223 1.00 62.59 88 GLN A N 1
ATOM 662 C CA . GLN A 1 88 ? -13.965 -16.958 5.631 1.00 62.59 88 GLN A CA 1
ATOM 663 C C . GLN A 1 88 ? -14.167 -15.508 6.067 1.00 62.59 88 GLN A C 1
ATOM 665 O O . GLN A 1 88 ? -13.939 -14.573 5.292 1.00 62.59 88 GLN A O 1
ATOM 670 N N . THR A 1 89 ? -14.607 -15.319 7.307 1.00 62.69 89 THR A N 1
ATOM 671 C CA . THR A 1 89 ? -14.680 -13.994 7.928 1.00 62.69 89 THR A CA 1
ATOM 672 C C . THR A 1 89 ? -13.425 -13.790 8.773 1.00 62.69 89 THR A C 1
ATOM 674 O O . THR A 1 89 ? -12.821 -14.742 9.258 1.00 62.69 89 THR A O 1
ATOM 677 N N . HIS A 1 90 ? -12.985 -12.542 8.947 1.00 59.69 90 HIS A N 1
ATOM 678 C CA . HIS A 1 90 ? -11.773 -12.239 9.721 1.00 59.69 90 HIS A CA 1
ATOM 679 C C . HIS A 1 90 ? -11.879 -12.703 11.192 1.00 59.69 90 HIS A C 1
ATOM 681 O O . HIS A 1 90 ? -10.862 -12.921 11.849 1.00 59.69 90 HIS A O 1
ATOM 687 N N . GLU A 1 91 ? -13.112 -12.887 11.673 1.00 59.66 91 GLU A N 1
ATOM 688 C CA . GLU A 1 91 ? -13.471 -13.455 12.977 1.00 59.66 91 GLU A CA 1
ATOM 689 C C . GLU A 1 91 ? -12.993 -14.906 13.138 1.00 59.66 91 GLU A C 1
ATOM 691 O O . GLU A 1 91 ? -12.521 -15.271 14.212 1.00 59.66 91 GLU A O 1
ATOM 696 N N . ASP A 1 92 ? -12.992 -15.703 12.063 1.00 58.03 92 ASP A N 1
ATOM 697 C CA . ASP A 1 92 ? -12.620 -17.124 12.118 1.00 58.03 92 ASP A CA 1
ATOM 698 C C . ASP A 1 92 ? -11.115 -17.325 12.380 1.00 58.03 92 ASP A C 1
ATOM 700 O O . ASP A 1 92 ? -10.695 -18.347 12.915 1.00 58.03 92 ASP A O 1
ATOM 704 N N . SER A 1 93 ? -10.277 -16.343 12.017 1.00 60.25 93 SER A N 1
ATOM 705 C CA . SER A 1 93 ? -8.811 -16.433 12.148 1.00 60.25 93 SER A CA 1
ATOM 706 C C . SER A 1 93 ? -8.267 -15.891 13.477 1.00 60.25 93 SER A C 1
ATOM 708 O O . SER A 1 93 ? -7.129 -16.187 13.845 1.00 60.25 93 SER A O 1
ATOM 710 N N . LEU A 1 94 ? -9.039 -15.058 14.183 1.00 66.44 94 LEU A N 1
ATOM 711 C CA . LEU A 1 94 ? -8.632 -14.371 15.416 1.00 66.44 94 LEU A CA 1
ATOM 712 C C . LEU A 1 94 ? -9.586 -14.724 16.572 1.00 66.44 94 LEU A C 1
ATOM 714 O O . LEU A 1 94 ? -10.121 -13.847 17.242 1.00 66.44 94 LEU A O 1
ATOM 718 N N . THR A 1 95 ? -9.752 -16.018 16.846 1.00 66.94 95 THR A N 1
ATOM 719 C CA . THR A 1 95 ? -10.644 -16.545 17.901 1.00 66.94 95 THR A CA 1
ATOM 720 C C . THR A 1 95 ? -10.403 -15.974 19.302 1.00 66.94 95 THR A C 1
ATOM 722 O O . THR A 1 95 ? -11.311 -15.975 20.127 1.00 66.94 95 THR A O 1
ATOM 725 N N . ASP A 1 96 ? -9.201 -15.463 19.583 1.00 77.81 96 ASP A N 1
ATOM 726 C CA . ASP A 1 96 ? -8.771 -15.109 20.946 1.00 77.81 96 ASP A CA 1
ATOM 727 C C . ASP A 1 96 ? -8.741 -13.591 21.190 1.00 77.81 96 ASP A C 1
ATOM 729 O O . ASP A 1 96 ? -8.112 -13.117 22.138 1.00 77.81 96 ASP A O 1
ATOM 733 N N . VAL A 1 97 ? -9.328 -12.805 20.286 1.00 83.00 97 VAL A N 1
ATOM 734 C CA . VAL A 1 97 ? -9.234 -11.346 20.301 1.00 83.00 97 VAL A CA 1
ATOM 735 C C . VAL A 1 97 ? -10.615 -10.737 20.127 1.00 83.00 97 VAL A C 1
ATOM 737 O O . VAL A 1 97 ? -11.247 -10.903 19.091 1.00 83.00 97 VAL A O 1
ATOM 740 N N . THR A 1 98 ? -11.052 -9.968 21.121 1.00 81.44 98 THR A N 1
ATOM 741 C CA . THR A 1 98 ? -12.378 -9.328 21.105 1.00 81.44 98 THR A CA 1
ATOM 742 C C . THR A 1 98 ? -12.318 -7.858 20.704 1.00 81.44 98 THR A C 1
ATOM 744 O O . THR A 1 98 ? -13.293 -7.296 20.211 1.00 81.44 98 THR A O 1
ATOM 747 N N . THR A 1 99 ? -11.161 -7.215 20.893 1.00 86.06 99 THR A N 1
ATOM 748 C CA . THR A 1 99 ? -10.976 -5.786 20.617 1.00 86.06 99 THR A CA 1
ATOM 749 C C . THR A 1 99 ? -9.770 -5.525 19.724 1.00 86.06 99 THR A C 1
ATOM 751 O O . THR A 1 99 ? -8.763 -6.232 19.766 1.00 86.06 99 THR A O 1
ATOM 754 N N . LEU A 1 100 ? -9.818 -4.428 18.962 1.00 83.44 100 LEU A N 1
ATOM 755 C CA . LEU A 1 100 ? -8.693 -3.988 18.129 1.00 83.44 100 LEU A CA 1
ATOM 756 C C . LEU A 1 100 ? -7.406 -3.776 18.948 1.00 83.44 100 LEU A C 1
ATOM 758 O O . LEU A 1 100 ? -6.303 -4.043 18.476 1.00 83.44 100 LEU A O 1
ATOM 762 N N . HIS A 1 101 ? -7.540 -3.336 20.200 1.00 86.88 101 HIS A N 1
ATOM 763 C CA . HIS A 1 101 ? -6.410 -3.174 21.109 1.00 86.88 101 HIS A CA 1
ATOM 764 C C . HIS A 1 101 ? -5.759 -4.517 21.476 1.00 86.88 101 HIS A C 1
ATOM 766 O O . HIS A 1 101 ? -4.534 -4.625 21.530 1.00 86.88 101 HIS A O 1
ATOM 772 N N . GLU A 1 102 ? -6.553 -5.561 21.708 1.00 88.44 102 GLU A N 1
ATOM 773 C CA . GLU A 1 102 ? -6.034 -6.915 21.913 1.00 88.44 102 GLU A CA 1
ATOM 774 C C . GLU A 1 102 ? -5.372 -7.467 20.650 1.00 88.44 102 GLU A C 1
ATOM 776 O O . GLU A 1 102 ? -4.298 -8.061 20.756 1.00 88.44 102 GLU A O 1
ATOM 781 N N . ALA A 1 103 ? -5.934 -7.187 19.468 1.00 87.31 103 ALA A N 1
ATOM 782 C CA . ALA A 1 103 ? -5.335 -7.553 18.184 1.00 87.31 103 ALA A CA 1
ATOM 783 C C . ALA A 1 103 ? -3.946 -6.924 18.035 1.00 87.31 103 ALA A C 1
ATOM 785 O O . ALA A 1 103 ? -2.976 -7.608 17.709 1.00 87.31 103 ALA A O 1
ATOM 786 N N . PHE A 1 104 ? -3.839 -5.631 18.350 1.00 88.94 104 PHE A N 1
ATOM 787 C CA . PHE A 1 104 ? -2.586 -4.886 18.307 1.00 88.94 104 PHE A CA 1
ATOM 788 C C . PHE A 1 104 ? -1.542 -5.459 19.275 1.00 88.94 104 PHE A C 1
ATOM 790 O O . PHE A 1 104 ? -0.412 -5.740 18.874 1.00 88.94 104 PHE A O 1
ATOM 797 N N . LYS A 1 105 ? -1.921 -5.714 20.536 1.00 88.94 105 LYS A N 1
ATOM 798 C CA . LYS A 1 105 ? -1.026 -6.332 21.530 1.00 88.94 105 LYS A CA 1
ATOM 799 C C . LYS A 1 105 ? -0.585 -7.738 21.117 1.00 88.94 105 LYS A C 1
ATOM 801 O O . LYS A 1 105 ? 0.568 -8.103 21.336 1.00 88.94 105 LYS A O 1
ATOM 806 N N . ARG A 1 106 ? -1.482 -8.536 20.530 1.00 89.12 106 ARG A N 1
ATOM 807 C CA . ARG A 1 106 ? -1.159 -9.866 19.996 1.00 89.12 106 ARG A CA 1
ATOM 808 C C . ARG A 1 106 ? -0.161 -9.761 18.843 1.00 89.12 106 ARG A C 1
ATOM 810 O O . ARG A 1 106 ? 0.830 -10.484 18.856 1.00 89.12 106 ARG A O 1
ATOM 817 N N . GLY A 1 107 ? -0.379 -8.841 17.904 1.00 88.44 107 GLY A N 1
ATOM 818 C CA . GLY A 1 107 ? 0.548 -8.565 16.802 1.00 88.44 107 GLY A CA 1
ATOM 819 C C . GLY A 1 107 ? 1.946 -8.186 17.293 1.00 88.44 107 GLY A C 1
ATOM 820 O O . GLY A 1 107 ? 2.930 -8.745 16.816 1.00 88.44 107 GLY A O 1
ATOM 821 N N . ALA A 1 108 ? 2.033 -7.332 18.319 1.00 90.62 108 ALA A N 1
ATOM 822 C CA . ALA A 1 108 ? 3.303 -6.953 18.939 1.00 90.62 108 ALA A CA 1
ATOM 823 C C . ALA A 1 108 ? 4.063 -8.155 19.530 1.00 90.62 108 ALA A C 1
ATOM 825 O O . ALA A 1 108 ? 5.279 -8.241 19.375 1.00 90.62 108 ALA A O 1
ATOM 826 N N . ARG A 1 109 ? 3.346 -9.094 20.170 1.00 89.50 109 ARG A N 1
ATOM 827 C CA . ARG A 1 109 ? 3.922 -10.322 20.750 1.00 89.50 109 ARG A CA 1
ATOM 828 C C . ARG A 1 109 ? 4.386 -11.308 19.682 1.00 89.50 109 ARG A C 1
ATOM 830 O O . ARG A 1 109 ? 5.483 -11.835 19.785 1.00 89.50 109 ARG A O 1
ATOM 837 N N . LEU A 1 110 ? 3.554 -11.563 18.671 1.00 89.88 110 LEU A N 1
ATOM 838 C CA . LEU A 1 110 ? 3.863 -12.528 17.609 1.00 89.88 110 LEU A CA 1
ATOM 839 C C . LEU A 1 110 ? 4.996 -12.049 16.698 1.00 89.88 110 LEU A C 1
ATOM 841 O O . LEU A 1 110 ? 5.750 -12.862 16.178 1.00 89.88 110 LEU A O 1
ATOM 845 N N . SER A 1 111 ? 5.096 -10.735 16.495 1.00 88.25 111 SER A N 1
ATOM 846 C CA . SER A 1 111 ? 6.103 -10.122 15.631 1.00 88.25 111 SER A CA 1
ATOM 847 C C . SER A 1 111 ? 7.392 -9.736 16.365 1.00 88.25 111 SER A C 1
ATOM 849 O O . SER A 1 111 ? 8.255 -9.143 15.720 1.00 88.25 111 SER A O 1
ATOM 851 N N . ASP A 1 112 ? 7.493 -9.981 17.676 1.00 91.38 112 ASP A N 1
ATOM 852 C CA . ASP A 1 112 ? 8.611 -9.548 18.530 1.00 91.38 112 ASP A CA 1
ATOM 853 C C . ASP A 1 112 ? 8.989 -8.065 18.317 1.00 91.38 112 ASP A C 1
ATOM 855 O O . ASP A 1 112 ? 10.096 -7.713 17.920 1.00 91.38 112 ASP A O 1
ATOM 859 N N . ASN A 1 113 ? 8.004 -7.171 18.483 1.00 88.75 113 ASN A N 1
ATOM 860 C CA . ASN A 1 113 ? 8.146 -5.729 18.224 1.00 88.75 113 ASN A CA 1
ATOM 861 C C . ASN A 1 113 ? 8.634 -5.366 16.796 1.00 88.75 113 ASN A C 1
ATOM 863 O O . ASN A 1 113 ? 9.344 -4.382 16.584 1.00 88.75 113 ASN A O 1
ATOM 867 N N . GLY A 1 114 ? 8.225 -6.138 15.788 1.00 91.00 114 GLY A N 1
ATOM 868 C CA . GLY A 1 114 ? 8.536 -5.856 14.387 1.00 91.00 114 GLY A CA 1
ATOM 869 C C . GLY A 1 114 ? 7.863 -4.601 13.808 1.00 91.00 114 GLY A C 1
ATOM 870 O O . GLY A 1 114 ? 7.209 -3.809 14.491 1.00 91.00 114 GLY A O 1
ATOM 871 N N . ARG A 1 115 ? 8.034 -4.412 12.495 1.00 92.38 115 ARG A N 1
ATOM 872 C CA . ARG A 1 115 ? 7.496 -3.263 11.746 1.00 92.38 115 ARG A CA 1
ATOM 873 C C . ARG A 1 115 ? 5.963 -3.301 11.731 1.00 92.38 115 ARG A C 1
ATOM 875 O O . ARG A 1 115 ? 5.384 -4.261 11.237 1.00 92.38 115 ARG A O 1
ATOM 882 N N . CYS A 1 116 ? 5.327 -2.247 12.235 1.00 91.38 116 CYS A N 1
ATOM 883 C CA . CYS A 1 116 ? 3.875 -2.140 12.370 1.00 91.38 116 CYS A CA 1
ATOM 884 C C . CYS A 1 116 ? 3.274 -1.157 11.354 1.00 91.38 116 CYS A C 1
ATOM 886 O O . CYS A 1 116 ? 2.457 -1.550 10.525 1.00 91.38 116 CYS A O 1
ATOM 888 N N . ILE A 1 117 ? 3.704 0.111 11.375 1.00 91.69 117 ILE A N 1
ATOM 889 C CA . ILE A 1 117 ? 3.146 1.168 10.514 1.00 91.69 117 ILE A CA 1
ATOM 890 C C . ILE A 1 117 ? 4.216 1.688 9.563 1.00 91.69 117 ILE A C 1
ATOM 892 O O . ILE A 1 117 ? 5.267 2.156 9.995 1.00 91.69 117 ILE A O 1
ATOM 896 N N . GLY A 1 118 ? 3.934 1.626 8.263 1.00 93.00 118 GLY A N 1
ATOM 897 C CA . GLY A 1 118 ? 4.763 2.223 7.221 1.00 93.00 118 GLY A CA 1
ATOM 898 C C . GLY A 1 118 ? 4.279 3.625 6.864 1.00 93.00 118 GLY A C 1
ATOM 899 O O . GLY A 1 118 ? 3.087 3.833 6.653 1.00 93.00 118 GLY A O 1
ATOM 900 N N . TRP A 1 119 ? 5.192 4.582 6.741 1.00 90.88 119 TRP A N 1
ATOM 901 C CA . TRP A 1 119 ? 4.907 5.920 6.227 1.00 90.88 119 TRP A CA 1
ATOM 902 C C . TRP A 1 119 ? 5.938 6.315 5.172 1.00 90.88 119 TRP A C 1
ATOM 904 O O . TRP A 1 119 ? 7.064 5.812 5.150 1.00 90.88 119 TRP A O 1
ATOM 914 N N . ARG A 1 120 ? 5.540 7.198 4.256 1.00 94.44 120 ARG A N 1
ATOM 915 C CA . ARG A 1 120 ? 6.407 7.686 3.184 1.00 94.44 120 ARG A CA 1
ATOM 916 C C . ARG A 1 120 ? 6.321 9.214 3.125 1.00 94.44 120 ARG A C 1
ATOM 918 O O . ARG A 1 120 ? 5.246 9.714 2.807 1.00 94.44 120 ARG A O 1
ATOM 925 N N . PRO A 1 121 ? 7.414 9.943 3.420 1.00 89.69 121 PRO A N 1
ATOM 926 C CA . PRO A 1 121 ? 7.426 11.404 3.336 1.00 89.69 121 PRO A CA 1
ATOM 927 C C . PRO A 1 121 ? 7.300 11.903 1.897 1.00 89.69 121 PRO A C 1
ATOM 929 O O . PRO A 1 121 ? 6.518 12.802 1.623 1.00 89.69 121 PRO A O 1
ATOM 932 N N . ASP A 1 122 ? 8.057 11.295 0.982 1.00 92.81 122 ASP A N 1
ATOM 933 C CA . ASP A 1 122 ? 8.168 11.729 -0.409 1.00 92.81 122 ASP A CA 1
ATOM 934 C C . ASP A 1 122 ? 7.927 10.545 -1.351 1.00 92.81 122 ASP A C 1
ATOM 936 O O . ASP A 1 122 ? 8.444 9.457 -1.077 1.00 92.81 122 ASP A O 1
ATOM 940 N N . PRO A 1 123 ? 7.244 10.720 -2.500 1.00 90.25 123 PRO A N 1
ATOM 941 C CA . PRO A 1 123 ? 6.978 9.631 -3.445 1.00 90.25 123 PRO A CA 1
ATOM 942 C C . PRO A 1 123 ? 8.240 8.884 -3.896 1.00 90.25 123 PRO A C 1
ATOM 944 O O . PRO A 1 123 ? 8.204 7.671 -4.085 1.00 90.25 123 PRO A O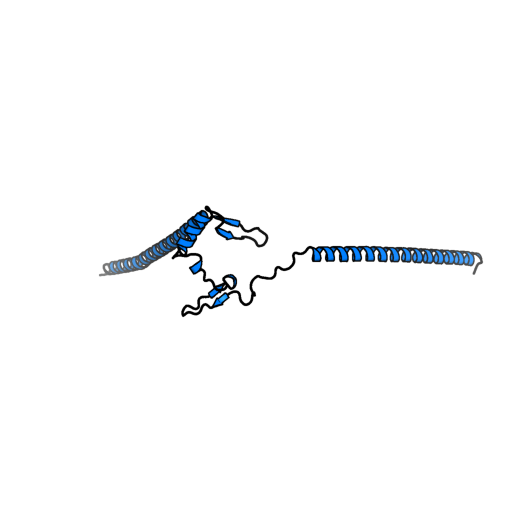 1
ATOM 947 N N . GLN A 1 124 ? 9.366 9.593 -4.007 1.00 92.56 124 GLN A N 1
ATOM 948 C CA . GLN A 1 124 ? 10.651 9.040 -4.442 1.00 92.56 124 GLN A CA 1
ATOM 949 C C . GLN A 1 124 ? 11.434 8.317 -3.333 1.00 92.56 124 GLN A C 1
ATOM 951 O O . GLN A 1 124 ? 12.381 7.595 -3.635 1.00 92.56 124 GLN A O 1
ATOM 956 N N . LYS A 1 125 ? 11.067 8.486 -2.055 1.00 92.06 125 LYS A N 1
ATOM 957 C CA . LYS A 1 125 ? 11.776 7.871 -0.922 1.00 92.06 125 LYS A CA 1
ATOM 958 C C . LYS A 1 125 ? 11.169 6.518 -0.540 1.00 92.06 125 LYS A C 1
ATOM 960 O O . LYS A 1 125 ? 9.963 6.332 -0.701 1.00 92.06 125 LYS A O 1
ATOM 965 N N . PRO A 1 126 ? 11.965 5.568 -0.015 1.00 91.75 126 PRO A N 1
ATOM 966 C CA . PRO A 1 126 ? 11.441 4.295 0.475 1.00 91.75 126 PRO A CA 1
ATOM 967 C C . PRO A 1 126 ? 10.508 4.491 1.681 1.00 91.75 126 PRO A C 1
ATOM 969 O O . PRO A 1 126 ? 10.548 5.519 2.356 1.00 91.75 126 PRO A O 1
ATOM 972 N N . TYR A 1 127 ? 9.668 3.488 1.959 1.00 92.44 127 TYR A N 1
ATOM 973 C CA . TYR A 1 127 ? 8.837 3.482 3.165 1.00 92.44 127 TYR A CA 1
ATOM 974 C C . TYR A 1 127 ? 9.705 3.369 4.419 1.00 92.44 127 TYR A C 1
ATOM 976 O O . TYR A 1 127 ? 10.511 2.445 4.544 1.00 92.44 127 TYR A O 1
ATOM 984 N N . SER A 1 128 ? 9.469 4.275 5.359 1.00 92.75 128 SER A N 1
ATOM 985 C CA . SER A 1 128 ? 9.970 4.201 6.727 1.00 92.75 128 SER A CA 1
ATOM 986 C C . SER A 1 128 ? 8.955 3.465 7.591 1.00 92.75 128 SER A C 1
ATOM 988 O O . SER A 1 128 ? 7.751 3.612 7.393 1.00 92.75 128 SER A O 1
ATOM 990 N N . TRP A 1 129 ? 9.424 2.682 8.557 1.00 93.69 129 TRP A N 1
ATOM 991 C CA . TRP A 1 129 ? 8.564 1.827 9.374 1.00 93.69 129 TRP A CA 1
ATOM 992 C C . TRP A 1 129 ? 8.709 2.154 10.855 1.00 93.69 129 TRP A C 1
ATOM 994 O O . TRP A 1 129 ? 9.818 2.374 11.330 1.00 93.69 129 TRP A O 1
ATOM 1004 N N . LEU A 1 130 ? 7.587 2.152 11.566 1.00 93.62 130 LEU A N 1
ATOM 1005 C CA . LEU A 1 130 ? 7.501 2.298 13.015 1.00 93.62 130 LEU A CA 1
ATOM 1006 C C . LEU A 1 130 ? 7.287 0.928 13.657 1.00 93.62 130 LEU A C 1
ATOM 1008 O O . LEU A 1 130 ? 6.499 0.129 13.138 1.00 93.62 130 LEU A O 1
ATOM 1012 N N . SER A 1 131 ? 7.964 0.659 14.775 1.00 93.69 131 SER A N 1
ATOM 1013 C CA . SER A 1 131 ? 7.746 -0.566 15.553 1.00 93.69 131 SER A CA 1
ATOM 1014 C C . SER A 1 131 ? 6.435 -0.505 16.346 1.00 93.69 131 SER A C 1
ATOM 1016 O O . SER A 1 131 ? 5.847 0.566 16.515 1.00 93.69 131 SER A O 1
ATOM 1018 N N . TYR A 1 132 ? 5.956 -1.646 16.845 1.00 93.19 132 TYR A N 1
ATOM 1019 C CA . TYR A 1 132 ? 4.752 -1.687 17.688 1.00 93.19 132 TYR A CA 1
ATOM 1020 C C . TYR A 1 132 ? 4.881 -0.794 18.931 1.00 93.19 132 TYR A C 1
ATOM 1022 O O . TYR A 1 132 ? 3.940 -0.077 19.283 1.00 93.19 132 TYR A O 1
ATOM 1030 N N . ASN A 1 133 ? 6.053 -0.784 19.563 1.00 91.25 133 ASN A N 1
ATOM 1031 C CA . ASN A 1 133 ? 6.323 0.060 20.719 1.00 91.25 133 ASN A CA 1
ATOM 1032 C C . ASN A 1 133 ? 6.284 1.545 20.349 1.00 91.25 133 ASN A C 1
ATOM 1034 O O . ASN A 1 133 ? 5.597 2.310 21.028 1.00 91.25 133 ASN A O 1
ATOM 1038 N N . ASP A 1 134 ? 6.923 1.943 19.245 1.00 92.75 134 ASP A N 1
ATOM 1039 C CA . ASP A 1 134 ? 6.902 3.336 18.779 1.00 92.75 134 ASP A CA 1
ATOM 1040 C C . ASP A 1 134 ? 5.466 3.811 18.545 1.00 92.75 134 ASP A C 1
ATOM 1042 O O . ASP A 1 134 ? 5.062 4.868 19.026 1.00 92.75 134 ASP A O 1
ATOM 1046 N N . VAL A 1 135 ? 4.654 2.992 17.868 1.00 91.88 135 VAL A N 1
ATOM 1047 C CA . VAL A 1 135 ? 3.242 3.298 17.605 1.00 91.88 135 VAL A CA 1
ATOM 1048 C C . VAL A 1 135 ? 2.462 3.469 18.906 1.00 91.88 135 VAL A C 1
ATOM 1050 O O . VAL A 1 135 ? 1.707 4.432 19.039 1.00 91.88 135 VAL A O 1
ATOM 1053 N N . SER A 1 136 ? 2.658 2.582 19.886 1.00 89.31 136 SER A N 1
ATOM 1054 C CA . SER A 1 136 ? 1.980 2.689 21.183 1.00 89.31 136 SER A CA 1
ATOM 1055 C C . SER A 1 136 ? 2.328 3.993 21.911 1.00 89.31 136 SER A C 1
ATOM 1057 O O . SER A 1 136 ? 1.440 4.681 22.417 1.00 89.31 136 SER A O 1
ATOM 1059 N N . ILE A 1 137 ? 3.604 4.383 21.878 1.00 89.25 137 ILE A N 1
ATOM 1060 C CA . ILE A 1 137 ? 4.108 5.607 22.493 1.00 89.25 137 ILE A CA 1
ATOM 1061 C C . ILE A 1 137 ? 3.515 6.828 21.787 1.00 89.25 137 ILE A C 1
ATOM 1063 O O . ILE A 1 137 ? 2.958 7.709 22.443 1.00 89.25 137 ILE A O 1
ATOM 1067 N N . TYR A 1 138 ? 3.561 6.871 20.454 1.00 89.62 138 TYR A N 1
ATOM 1068 C CA . TYR A 1 138 ? 3.012 7.988 19.687 1.00 89.62 138 TYR A CA 1
ATOM 1069 C C . TYR A 1 138 ? 1.504 8.143 19.857 1.00 89.62 138 TYR A C 1
ATOM 1071 O O . TYR A 1 138 ? 1.023 9.273 19.944 1.00 89.62 138 TYR A O 1
ATOM 1079 N N . LEU A 1 139 ? 0.756 7.040 19.953 1.00 85.62 139 LEU A N 1
ATOM 1080 C CA . LEU A 1 139 ? -0.674 7.089 20.246 1.00 85.62 139 LEU A CA 1
ATOM 1081 C C . LEU A 1 139 ? -0.926 7.737 21.608 1.00 85.62 139 LEU A C 1
ATOM 1083 O O . LEU A 1 139 ? -1.714 8.678 21.691 1.00 85.62 139 LEU A O 1
ATOM 1087 N N . ILE A 1 140 ? -0.218 7.300 22.652 1.00 87.81 140 ILE A N 1
ATOM 1088 C CA . ILE A 1 140 ? -0.339 7.882 23.996 1.00 87.81 140 ILE A CA 1
ATOM 1089 C C . ILE A 1 140 ? 0.005 9.375 23.966 1.00 87.81 140 ILE A C 1
ATOM 1091 O O . ILE A 1 140 ? -0.774 10.189 24.458 1.00 87.81 140 ILE A O 1
ATOM 1095 N N . PHE A 1 141 ? 1.119 9.762 23.338 1.00 88.19 141 PHE A N 1
ATOM 1096 C CA . PHE A 1 141 ? 1.496 11.172 23.205 1.00 88.19 141 PHE A CA 1
ATOM 1097 C C . PHE A 1 141 ? 0.445 11.990 22.452 1.00 88.19 141 PHE A C 1
ATOM 1099 O O . PHE A 1 141 ? 0.131 13.102 22.871 1.00 88.19 141 PHE A O 1
ATOM 1106 N N . CYS A 1 142 ? -0.134 11.452 21.378 1.00 81.81 142 CYS A N 1
ATOM 1107 C CA . CYS A 1 142 ? -1.176 12.126 20.610 1.00 81.81 142 CYS A CA 1
ATOM 1108 C C . CYS A 1 142 ? -2.444 12.348 21.449 1.00 81.81 142 CYS A C 1
ATOM 1110 O O . CYS A 1 142 ? -2.978 13.461 21.478 1.00 81.81 142 CYS A O 1
ATOM 1112 N N . PHE A 1 143 ? -2.893 11.325 22.184 1.00 84.69 143 PHE A N 1
ATOM 1113 C CA . PHE A 1 143 ? -4.039 11.434 23.089 1.00 84.69 143 PHE A CA 1
ATOM 1114 C C . PHE A 1 143 ? -3.778 12.436 24.220 1.00 84.69 143 PHE A C 1
ATOM 1116 O O . PHE A 1 143 ? -4.605 13.321 24.456 1.00 84.69 143 PHE A O 1
ATOM 1123 N N . CYS A 1 144 ? -2.613 12.360 24.867 1.00 81.75 144 CYS A N 1
ATOM 1124 C CA . CYS A 1 144 ? -2.226 13.277 25.938 1.00 81.75 144 CYS A CA 1
ATOM 1125 C C . CYS A 1 144 ? -2.121 14.723 25.444 1.00 81.75 144 CYS A C 1
ATOM 1127 O O . CYS A 1 144 ? -2.691 15.619 26.061 1.00 81.75 144 CYS A O 1
ATOM 1129 N N . ALA A 1 145 ? -1.454 14.970 24.315 1.00 83.75 145 ALA A N 1
ATOM 1130 C CA . ALA A 1 145 ? -1.298 16.315 23.765 1.00 83.75 145 ALA A CA 1
ATOM 1131 C C . ALA A 1 145 ? -2.654 16.952 23.433 1.00 83.75 145 ALA A C 1
ATOM 1133 O O . ALA A 1 145 ? -2.892 18.117 23.754 1.00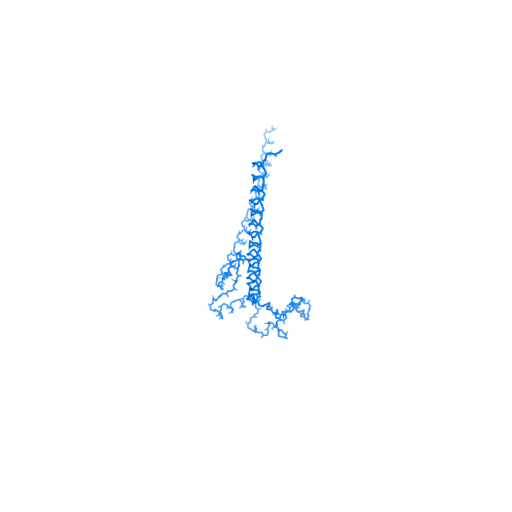 83.75 145 ALA A O 1
ATOM 1134 N N . LYS A 1 146 ? -3.576 16.177 22.848 1.00 82.50 146 LYS A N 1
ATOM 1135 C CA . LYS A 1 146 ? -4.916 16.662 22.500 1.00 82.50 146 LYS A CA 1
ATOM 1136 C C . LYS A 1 146 ? -5.756 16.967 23.743 1.00 82.50 146 LYS A C 1
ATOM 1138 O O . LYS A 1 146 ? -6.474 17.965 23.757 1.00 82.50 146 LYS A O 1
ATOM 1143 N N . PHE A 1 147 ? -5.618 16.165 24.800 1.00 87.94 147 PHE A N 1
ATOM 1144 C CA . PHE A 1 147 ? -6.280 16.407 26.083 1.00 87.94 147 PHE A CA 1
ATOM 1145 C C . PHE A 1 147 ? -5.713 17.637 26.811 1.00 87.94 147 PHE A C 1
ATOM 1147 O O . PHE A 1 147 ? -6.475 18.466 27.304 1.00 87.94 147 PHE A O 1
ATOM 1154 N N . ILE A 1 148 ? -4.386 17.808 26.818 1.00 87.19 148 ILE A N 1
ATOM 1155 C CA . ILE A 1 148 ? -3.714 18.964 27.429 1.00 87.19 148 ILE A CA 1
ATOM 1156 C C . ILE A 1 148 ? -4.104 20.264 26.714 1.00 87.19 148 ILE A C 1
ATOM 1158 O O . ILE A 1 148 ? -4.441 21.242 27.381 1.00 87.19 148 ILE A O 1
ATOM 1162 N N . LEU A 1 149 ? -4.125 20.283 25.374 1.00 88.56 149 LEU A N 1
ATOM 1163 C CA . LEU A 1 149 ? -4.575 21.461 24.622 1.00 88.56 149 LEU A CA 1
ATOM 1164 C C . LEU A 1 149 ? -6.037 21.812 24.923 1.00 88.56 149 LEU A C 1
ATOM 1166 O O . LEU A 1 149 ? -6.358 22.988 25.091 1.00 88.56 149 LEU A O 1
ATOM 1170 N N . LEU A 1 150 ? -6.919 20.813 25.016 1.00 89.94 150 LEU A N 1
ATOM 1171 C CA . LEU A 1 150 ? -8.328 21.036 25.335 1.00 89.94 150 LEU A CA 1
ATOM 1172 C C . LEU A 1 150 ? -8.501 21.603 26.752 1.00 89.94 150 LEU A C 1
ATOM 1174 O O . LEU A 1 150 ? -9.259 22.552 26.949 1.00 89.94 150 LEU A O 1
ATOM 1178 N N . ALA A 1 151 ? -7.766 21.066 27.727 1.00 89.69 151 ALA A N 1
ATOM 1179 C CA . ALA A 1 151 ? -7.776 21.557 29.101 1.00 89.69 151 ALA A CA 1
ATOM 1180 C C . ALA A 1 151 ? -7.250 22.999 29.199 1.00 89.69 151 ALA A C 1
ATOM 1182 O O . ALA A 1 151 ? -7.854 23.831 29.878 1.00 89.69 151 ALA A O 1
ATOM 1183 N N . ALA A 1 152 ? -6.172 23.322 28.477 1.00 89.44 152 ALA A N 1
ATOM 1184 C CA . ALA A 1 152 ? -5.634 24.678 28.408 1.00 89.44 152 ALA A CA 1
ATOM 1185 C C . ALA A 1 152 ? -6.636 25.657 27.774 1.00 89.44 152 ALA A C 1
ATOM 1187 O O . ALA A 1 152 ? -6.833 26.759 28.287 1.00 89.44 152 ALA A O 1
ATOM 1188 N N . PHE A 1 153 ? -7.321 25.238 26.707 1.00 90.69 153 PHE A N 1
ATOM 1189 C CA . PHE A 1 153 ? -8.347 26.042 26.047 1.00 90.69 153 PHE A CA 1
ATOM 1190 C C . PHE A 1 153 ? -9.546 26.311 26.965 1.00 90.69 153 PHE A C 1
ATOM 1192 O O . PHE A 1 153 ? -9.975 27.455 27.106 1.00 90.69 153 PHE A O 1
ATOM 1199 N N . LEU A 1 154 ? -10.043 25.285 27.663 1.00 89.56 154 LEU A N 1
ATOM 1200 C CA . LEU A 1 154 ? -11.131 25.431 28.633 1.00 89.56 154 LEU A CA 1
ATOM 1201 C C . LEU A 1 154 ? -10.734 26.331 29.808 1.00 89.56 154 LEU A C 1
ATOM 1203 O O . LEU A 1 154 ? -11.514 27.199 30.195 1.00 89.56 154 LEU A O 1
ATOM 1207 N N . SER A 1 155 ? -9.518 26.175 30.340 1.00 92.75 155 SER A N 1
ATOM 1208 C CA . SER A 1 155 ? -8.991 27.031 31.409 1.00 92.75 155 SER A CA 1
ATOM 1209 C C . SER A 1 155 ? -8.913 28.497 30.969 1.00 92.75 155 SER A C 1
ATOM 1211 O O . SER A 1 155 ? -9.389 29.386 31.677 1.00 92.75 155 SER A O 1
ATOM 1213 N N . PHE A 1 156 ? -8.414 28.753 29.757 1.00 90.62 156 PHE A N 1
ATOM 1214 C CA . PHE A 1 156 ? -8.360 30.091 29.174 1.00 90.62 156 PHE A CA 1
ATOM 1215 C C . PHE A 1 156 ? -9.758 30.701 28.986 1.00 90.62 156 PHE A C 1
ATOM 1217 O O . PHE A 1 156 ? -9.988 31.845 29.380 1.00 90.62 156 PHE A O 1
ATOM 1224 N N . CYS A 1 157 ? -10.726 29.935 28.470 1.00 88.69 157 CYS A N 1
ATOM 1225 C CA . CYS A 1 157 ? -12.119 30.376 28.347 1.00 88.69 157 CYS A CA 1
ATOM 1226 C C . CYS A 1 157 ? -12.754 30.728 29.703 1.00 88.69 157 CYS A C 1
ATOM 1228 O O . CYS A 1 157 ? -13.492 31.714 29.808 1.00 88.69 157 CYS A O 1
ATOM 1230 N N . LEU A 1 158 ? -12.457 29.955 30.750 1.00 88.31 158 LEU A N 1
ATOM 1231 C CA . LEU A 1 158 ? -12.958 30.189 32.106 1.00 88.31 158 LEU A CA 1
ATOM 1232 C C . LEU A 1 158 ? -12.365 31.476 32.695 1.00 88.31 158 LEU A C 1
ATOM 1234 O O . LEU A 1 158 ? -13.097 32.309 33.230 1.00 88.31 158 LEU A O 1
ATOM 1238 N N . LEU A 1 159 ? -11.062 31.698 32.503 1.00 87.75 159 LEU A N 1
ATOM 1239 C CA . LEU A 1 159 ? -10.383 32.928 32.912 1.00 87.75 159 LEU A CA 1
ATOM 1240 C C . LEU A 1 159 ? -10.912 34.159 32.166 1.00 87.75 159 LEU A C 1
ATOM 1242 O O . LEU A 1 159 ? -11.184 35.177 32.803 1.00 87.75 159 LEU A O 1
ATOM 1246 N N . LEU A 1 160 ? -11.141 34.073 30.851 1.00 84.81 160 LEU A N 1
ATOM 1247 C CA . LEU A 1 160 ? -11.777 35.157 30.092 1.00 84.81 160 LEU A CA 1
ATOM 1248 C C . LEU A 1 160 ? -13.183 35.467 30.601 1.00 84.81 160 LEU A C 1
ATOM 1250 O O . LEU A 1 160 ? -13.538 36.634 30.755 1.00 84.81 160 LEU A O 1
ATOM 1254 N N . SER A 1 161 ? -13.972 34.438 30.906 1.00 83.50 161 SER A N 1
ATOM 1255 C CA . SER A 1 161 ? -15.322 34.610 31.447 1.00 83.50 161 SER A CA 1
ATOM 1256 C C . SER A 1 161 ? -15.287 35.337 32.795 1.00 83.50 161 SER A C 1
ATOM 1258 O O . SER A 1 161 ? -16.045 36.284 33.006 1.00 83.50 161 SER A O 1
ATOM 1260 N N . ILE A 1 162 ? -14.348 34.972 33.675 1.00 82.38 162 ILE A N 1
ATOM 1261 C CA . ILE A 1 162 ? -14.142 35.639 34.969 1.00 82.38 162 ILE A CA 1
ATOM 1262 C C . ILE A 1 162 ? -13.714 37.103 34.778 1.00 82.38 162 ILE A C 1
ATOM 1264 O O . ILE A 1 162 ? -14.239 37.976 35.466 1.00 82.38 162 ILE A O 1
ATOM 1268 N N . GLN A 1 163 ? -12.821 37.408 33.832 1.00 78.12 163 GLN A N 1
ATOM 1269 C CA . GLN A 1 163 ? -12.390 38.789 33.558 1.00 78.12 163 GLN A CA 1
ATOM 1270 C C . GLN A 1 163 ? -13.525 39.651 32.975 1.00 78.12 163 GLN A C 1
ATOM 1272 O O . GLN A 1 163 ? -13.738 40.785 33.412 1.00 78.12 163 GLN A O 1
ATOM 1277 N N . ILE A 1 164 ? -14.309 39.108 32.037 1.00 77.31 164 ILE A N 1
ATOM 1278 C CA . ILE A 1 164 ? -15.436 39.813 31.406 1.00 77.31 164 ILE A CA 1
ATOM 1279 C C . ILE A 1 164 ? -16.553 40.099 32.425 1.00 77.31 164 ILE A C 1
ATOM 1281 O O . ILE A 1 164 ? -17.089 41.213 32.460 1.00 77.31 164 ILE A O 1
ATOM 1285 N N . PHE A 1 165 ? -16.906 39.131 33.277 1.00 66.38 165 PHE A N 1
ATOM 1286 C CA . PHE A 1 165 ? -17.933 39.321 34.308 1.00 66.38 165 PHE A CA 1
ATOM 1287 C C . PHE A 1 165 ? -17.427 40.142 35.504 1.00 66.38 165 PHE A C 1
ATOM 1289 O O . PHE A 1 165 ? -18.129 41.045 35.969 1.00 66.38 165 PHE A O 1
ATOM 1296 N N . GLY A 1 166 ? -16.194 39.908 35.959 1.00 59.88 166 GLY A N 1
ATOM 1297 C CA . GLY A 1 166 ? -15.566 40.653 37.053 1.00 59.88 166 GLY A CA 1
ATOM 1298 C C . GLY A 1 166 ? -15.416 42.145 36.743 1.00 59.88 166 GLY A C 1
ATOM 1299 O O . GLY A 1 166 ? -15.742 42.992 37.581 1.00 59.88 166 GLY A O 1
ATOM 1300 N N . GLY A 1 167 ? -15.037 42.488 35.506 1.00 59.56 167 GLY A N 1
ATOM 1301 C CA . GLY A 1 167 ? -14.921 43.878 35.053 1.00 59.56 167 GLY A CA 1
ATOM 1302 C C . GLY A 1 167 ? -16.251 44.646 35.060 1.00 59.56 167 GLY A C 1
ATOM 1303 O O . GLY A 1 167 ? -16.288 45.828 35.419 1.00 59.56 167 GLY A O 1
ATOM 1304 N N . LYS A 1 168 ? -17.374 43.987 34.737 1.00 58.59 168 LYS A N 1
ATOM 1305 C CA . LYS A 1 168 ? -18.713 44.610 34.770 1.00 58.59 168 LYS A CA 1
ATOM 1306 C C . LYS A 1 168 ? -19.203 44.878 36.198 1.00 58.59 168 LYS A C 1
ATOM 1308 O O . LYS A 1 168 ? -19.776 45.941 36.451 1.00 58.59 168 LYS A O 1
ATOM 1313 N N . ILE A 1 169 ? -18.941 43.970 37.141 1.00 57.81 169 ILE A N 1
ATOM 1314 C CA . ILE A 1 169 ? -19.332 44.130 38.555 1.00 57.81 169 ILE A CA 1
ATOM 1315 C C . ILE A 1 169 ? -18.568 45.297 39.202 1.00 57.81 169 ILE A C 1
ATOM 1317 O O . ILE A 1 169 ? -19.160 46.120 39.908 1.00 57.81 169 ILE A O 1
ATOM 1321 N N . PHE A 1 170 ? -17.272 45.437 38.907 1.00 55.50 170 PHE A N 1
ATOM 1322 C CA . PHE A 1 170 ? -16.450 46.512 39.470 1.00 55.50 170 PHE A CA 1
ATOM 1323 C C . PHE A 1 170 ? -16.842 47.901 38.939 1.00 55.50 170 PHE A C 1
ATOM 1325 O O . PHE A 1 170 ? -16.895 48.873 39.699 1.00 55.50 170 PHE A O 1
ATOM 1332 N N . LYS A 1 171 ? -17.210 48.002 37.653 1.00 56.12 171 LYS A N 1
ATOM 1333 C CA . LYS A 1 171 ? -17.674 49.260 37.041 1.00 56.12 171 LYS A CA 1
ATOM 1334 C C . LYS A 1 171 ? -19.018 49.723 37.625 1.00 56.12 171 LYS A C 1
ATOM 1336 O O . LYS A 1 171 ? -19.185 50.911 37.900 1.00 56.12 171 LYS A O 1
ATOM 1341 N N . LYS A 1 172 ? -19.935 48.789 37.920 1.00 54.22 172 LYS A N 1
ATOM 1342 C CA . LYS A 1 172 ? -21.217 49.086 38.590 1.00 54.22 172 LYS A CA 1
ATOM 1343 C C . LYS A 1 172 ? -21.010 49.592 40.028 1.00 54.22 172 LYS A C 1
ATOM 1345 O O . LYS A 1 172 ? -21.654 50.556 40.435 1.00 54.22 172 LYS A O 1
ATOM 1350 N N . LYS A 1 173 ? -20.049 49.021 40.768 1.00 52.22 173 LYS A N 1
ATOM 1351 C CA . LYS A 1 173 ? -19.699 49.458 42.134 1.00 52.22 173 LYS A CA 1
ATOM 1352 C C . LYS A 1 173 ? -19.030 50.841 42.165 1.00 52.22 173 LYS A C 1
ATOM 1354 O O . LYS A 1 173 ? -19.277 51.605 43.093 1.00 52.22 173 LYS A O 1
ATOM 1359 N N . LYS A 1 174 ? -18.230 51.196 41.149 1.00 54.00 174 LYS A N 1
ATOM 1360 C CA . LYS A 1 174 ? -17.605 52.529 41.035 1.00 54.00 174 LYS A CA 1
ATOM 1361 C C . LYS A 1 174 ? -18.632 53.626 40.709 1.00 54.00 174 LYS A C 1
ATOM 1363 O O . LYS A 1 174 ? -18.588 54.680 41.332 1.00 54.00 174 LYS A O 1
ATOM 1368 N N . ASN A 1 175 ? -19.609 53.348 39.838 1.00 49.97 175 ASN A N 1
ATOM 1369 C CA . ASN A 1 175 ? -20.715 54.283 39.582 1.00 49.97 175 ASN A CA 1
ATOM 1370 C C . ASN A 1 175 ? -21.645 54.452 40.793 1.00 49.97 175 ASN A C 1
ATOM 1372 O O . ASN A 1 175 ? -22.048 55.570 41.087 1.00 49.97 175 ASN A O 1
ATOM 1376 N N . SER A 1 176 ? -21.927 53.387 41.551 1.00 52.34 176 SER A N 1
ATOM 1377 C CA . SER A 1 176 ? -22.739 53.495 42.774 1.00 52.34 176 SER A CA 1
ATOM 1378 C C . SER A 1 176 ? -22.073 54.330 43.876 1.00 52.34 176 SER A C 1
ATOM 1380 O O . SER A 1 176 ? -22.779 54.972 44.645 1.00 52.34 176 SER A O 1
ATOM 1382 N N . LYS A 1 177 ? -20.735 54.337 43.963 1.00 55.75 177 LYS A N 1
ATOM 1383 C CA . LYS A 1 177 ? -19.997 55.158 44.939 1.00 55.75 177 LYS A CA 1
ATOM 1384 C C . LYS A 1 177 ? -19.904 56.633 44.541 1.00 55.75 177 LYS A C 1
ATOM 1386 O O . LYS A 1 177 ? -19.865 57.477 45.422 1.00 55.75 177 LYS A O 1
ATOM 1391 N N . ASN A 1 178 ? -19.922 56.950 43.245 1.00 54.78 178 ASN A N 1
ATOM 1392 C CA . ASN A 1 178 ? -19.975 58.343 42.785 1.00 54.78 178 ASN A CA 1
ATOM 1393 C C . ASN A 1 178 ? -21.344 58.999 43.033 1.00 54.78 178 ASN A C 1
ATOM 1395 O O . ASN A 1 178 ? -21.398 60.203 43.243 1.00 54.78 178 ASN A O 1
ATOM 1399 N N . PHE A 1 179 ? -22.434 58.224 43.070 1.00 51.50 179 PHE A N 1
ATOM 1400 C CA . PHE A 1 179 ? -23.773 58.744 43.383 1.00 51.50 179 PHE A CA 1
ATOM 1401 C C . PHE A 1 179 ? -24.012 59.029 44.876 1.00 51.50 179 PHE A C 1
ATOM 1403 O O . PHE A 1 179 ? -24.940 59.753 45.205 1.00 51.50 179 PHE A O 1
ATOM 1410 N N . GLN A 1 180 ? -23.187 58.489 45.778 1.00 56.81 180 GLN A N 1
ATOM 1411 C CA . GLN A 1 180 ? -23.271 58.761 47.223 1.00 56.81 180 GLN A CA 1
ATOM 1412 C C . GLN A 1 180 ? -22.508 60.033 47.642 1.00 56.81 180 GLN A C 1
ATOM 1414 O O . GLN A 1 180 ? -22.626 60.449 48.783 1.00 56.81 180 GLN A O 1
ATOM 1419 N N . ASN A 1 181 ? -21.760 60.660 46.725 1.00 53.62 181 ASN A N 1
ATOM 1420 C CA . ASN A 1 181 ? -21.010 61.900 46.966 1.00 53.62 181 ASN A CA 1
ATOM 1421 C C . ASN A 1 181 ? -21.662 63.129 46.293 1.00 53.62 181 ASN A C 1
ATOM 1423 O O . ASN A 1 181 ? -20.974 64.115 46.038 1.00 53.62 181 ASN A O 1
ATOM 1427 N N . LEU A 1 182 ? -22.951 63.053 45.933 1.00 55.31 182 LEU A N 1
ATOM 1428 C CA . LEU A 1 182 ? -23.667 64.109 45.198 1.00 55.31 182 LEU A CA 1
ATOM 1429 C C . LEU A 1 182 ? -24.968 64.591 45.880 1.00 55.31 182 LEU A C 1
ATOM 1431 O O . LEU A 1 182 ? -25.799 65.212 45.222 1.00 55.31 182 LEU A O 1
ATOM 1435 N N . ILE A 1 183 ? -25.146 64.297 47.171 1.00 42.88 183 ILE A N 1
ATOM 1436 C CA . ILE A 1 183 ? -26.209 64.814 48.054 1.00 42.88 183 ILE A CA 1
ATOM 1437 C C . ILE A 1 183 ? -25.522 65.293 49.329 1.00 42.88 183 ILE A C 1
ATOM 1439 O O . ILE A 1 183 ? -25.889 66.382 49.816 1.00 42.88 183 ILE A O 1
#